Protein AF-A0A0A9EDP7-F1 (afdb_monomer_lite)

Foldseek 3Di:
DPDPQPQLVVQLVVVVPDPPQQVCLVVPPDVCSHVCVVVCVSCCCCPPLVNVLLVLLVVVLVVLQVLCVDPVNPQRHNDDPVVNVLSVCCNSVPDPVLSVQLVVQCVVVVDNSVSSVVSVLVSCVVPVNVNSND

Secondary structure (DSSP, 8-state):
-PPPPTHHHHHHHHHHT-S-HHHHHHH-SSGGGTTTHHHHGGGHHHHSHHHHHHHHHHHHHHHHHHHTT-TT-TTSPPPPHHHHHHHHHHHHS--HHHHHHHHHHHHHHS-HHHHHHHHHHHHHTT-HHHHTT-

Structure (mmCIF, N/CA/C/O backbone):
data_AF-A0A0A9EDP7-F1
#
_entry.id   AF-A0A0A9EDP7-F1
#
loop_
_atom_site.group_PDB
_atom_site.id
_atom_site.type_symbol
_atom_site.label_atom_id
_atom_site.label_alt_id
_atom_site.label_comp_id
_atom_site.label_asym_id
_atom_site.label_entity_id
_atom_site.label_seq_id
_atom_site.pdbx_PDB_ins_code
_atom_site.Cartn_x
_atom_site.Cartn_y
_atom_site.Cartn_z
_atom_site.occupancy
_atom_site.B_iso_or_equiv
_atom_site.auth_seq_id
_atom_site.auth_comp_id
_atom_site.auth_asym_id
_atom_site.auth_atom_id
_atom_site.pdbx_PDB_model_num
ATOM 1 N N . MET A 1 1 ? -22.290 -7.720 -5.269 1.00 37.09 1 MET A N 1
ATOM 2 C CA . MET A 1 1 ? -20.999 -7.926 -5.962 1.00 37.09 1 MET A CA 1
ATOM 3 C C . MET A 1 1 ? -20.277 -6.591 -5.956 1.00 37.09 1 MET A C 1
ATOM 5 O O . MET A 1 1 ? -20.855 -5.636 -6.454 1.00 37.09 1 MET A O 1
ATOM 9 N N . ALA A 1 2 ? -19.101 -6.487 -5.329 1.00 42.81 2 ALA A N 1
ATOM 10 C CA . ALA A 1 2 ? -18.285 -5.277 -5.451 1.00 42.81 2 ALA A CA 1
ATOM 11 C C . ALA A 1 2 ? -17.878 -5.123 -6.924 1.00 42.81 2 ALA A C 1
ATOM 13 O O . ALA A 1 2 ? -17.525 -6.121 -7.556 1.00 42.81 2 ALA A O 1
ATOM 14 N N . ALA A 1 3 ? -17.983 -3.913 -7.475 1.00 45.91 3 ALA A N 1
ATOM 15 C CA . ALA A 1 3 ? -17.507 -3.633 -8.825 1.00 45.91 3 ALA A CA 1
ATOM 16 C C . ALA A 1 3 ? -16.034 -4.074 -8.952 1.00 45.91 3 ALA A C 1
ATOM 18 O O . ALA A 1 3 ? -15.282 -3.931 -7.980 1.00 45.91 3 ALA A O 1
ATOM 19 N N . PRO A 1 4 ? -15.612 -4.639 -10.099 1.00 54.53 4 PRO A N 1
ATOM 20 C CA . PRO A 1 4 ? -14.216 -4.992 -10.299 1.00 54.53 4 PRO A CA 1
ATOM 21 C C . PRO A 1 4 ? -13.366 -3.738 -10.104 1.00 54.53 4 PRO A C 1
ATOM 23 O O . PRO A 1 4 ? -13.631 -2.694 -10.698 1.00 54.53 4 PRO A O 1
ATOM 26 N N . LEU A 1 5 ? -12.375 -3.837 -9.223 1.00 59.69 5 LEU A N 1
ATOM 27 C CA . LEU A 1 5 ? -11.456 -2.744 -8.950 1.00 59.69 5 LEU A CA 1
ATOM 28 C C . LEU A 1 5 ? -10.737 -2.396 -10.261 1.00 59.69 5 LEU A C 1
ATOM 30 O O . LEU A 1 5 ? -10.071 -3.250 -10.844 1.00 59.69 5 LEU A O 1
ATOM 34 N N . ASN A 1 6 ? -10.890 -1.161 -10.746 1.00 69.25 6 ASN A N 1
ATOM 35 C CA . ASN A 1 6 ? -10.393 -0.717 -12.058 1.00 69.25 6 ASN A CA 1
ATOM 36 C C . ASN A 1 6 ? -8.867 -0.491 -12.103 1.00 69.25 6 ASN A C 1
ATOM 38 O O . ASN A 1 6 ? -8.362 0.195 -12.995 1.00 69.25 6 ASN A O 1
ATOM 42 N N . TRP A 1 7 ? -8.137 -1.060 -11.139 1.00 67.94 7 TRP A N 1
ATOM 43 C CA . TRP A 1 7 ? -6.727 -0.795 -10.872 1.00 67.94 7 TRP A CA 1
ATOM 44 C C . TRP A 1 7 ? -5.855 -0.882 -12.115 1.00 67.94 7 TRP A C 1
ATOM 46 O O . TRP A 1 7 ? -4.992 -0.041 -12.319 1.00 67.94 7 TRP A O 1
ATOM 56 N N . THR A 1 8 ? -6.088 -1.888 -12.956 1.00 69.00 8 THR A N 1
ATOM 57 C CA . THR A 1 8 ? -5.266 -2.141 -14.138 1.00 69.00 8 THR A CA 1
ATOM 58 C C . THR A 1 8 ? -5.252 -0.942 -15.075 1.00 69.00 8 THR A C 1
ATOM 60 O O . THR A 1 8 ? -4.184 -0.516 -15.499 1.00 69.00 8 THR A O 1
ATOM 63 N N . GLN A 1 9 ? -6.416 -0.358 -15.357 1.00 74.06 9 GLN A N 1
ATOM 64 C CA . GLN A 1 9 ? -6.513 0.751 -16.298 1.00 74.06 9 GLN A CA 1
ATOM 65 C C . GLN A 1 9 ? -5.877 2.025 -15.731 1.00 74.06 9 GLN A C 1
ATOM 67 O O . GLN A 1 9 ? -5.047 2.638 -16.396 1.00 74.06 9 GLN A O 1
ATOM 72 N N . ARG A 1 10 ? -6.175 2.357 -14.470 1.00 78.56 10 ARG A N 1
ATOM 73 C CA . ARG A 1 10 ? -5.599 3.529 -13.794 1.00 78.56 10 ARG A CA 1
ATOM 74 C C . ARG A 1 10 ? -4.077 3.432 -13.655 1.00 78.56 10 ARG A C 1
ATOM 76 O O . ARG A 1 10 ? -3.369 4.384 -13.961 1.00 78.56 10 ARG A O 1
ATOM 83 N N . SER A 1 11 ? -3.553 2.276 -13.244 1.00 74.94 11 SER A N 1
ATOM 84 C CA . SER A 1 11 ? -2.104 2.075 -13.129 1.00 74.94 11 SER A CA 1
ATOM 85 C C . SER A 1 11 ? -1.397 2.204 -14.479 1.00 74.94 11 SER A C 1
ATOM 87 O O . SER A 1 11 ? -0.299 2.748 -14.540 1.00 74.94 11 SER A O 1
ATOM 89 N N . LEU A 1 12 ? -2.011 1.734 -15.570 1.00 76.44 12 LEU A N 1
ATOM 90 C CA . LEU A 1 12 ? -1.451 1.889 -16.915 1.00 76.44 12 LEU A CA 1
ATOM 91 C C . LEU A 1 12 ? -1.438 3.354 -17.373 1.00 76.44 12 LEU A C 1
ATOM 93 O O . LEU A 1 12 ? -0.462 3.784 -17.989 1.00 76.44 12 LEU A O 1
ATOM 97 N N . GLU A 1 13 ? -2.476 4.126 -17.047 1.00 81.19 13 GLU A N 1
ATOM 98 C CA . GLU A 1 13 ? -2.523 5.571 -17.302 1.00 81.19 13 GLU A CA 1
ATOM 99 C C . GLU A 1 13 ? -1.406 6.301 -16.538 1.00 81.19 13 GLU A C 1
ATOM 101 O O . GLU A 1 13 ? -0.621 7.031 -17.149 1.00 81.19 13 GLU A O 1
ATOM 106 N N . GLU A 1 14 ? -1.245 6.029 -15.241 1.00 74.44 14 GLU A N 1
ATOM 107 C CA . GLU A 1 14 ? -0.193 6.630 -14.410 1.00 74.44 14 GLU A CA 1
ATOM 108 C C . GLU A 1 14 ? 1.222 6.259 -14.913 1.00 74.44 14 GLU A C 1
ATOM 110 O O . GLU A 1 14 ? 2.084 7.132 -15.041 1.00 74.44 14 GLU A O 1
ATOM 115 N N . LEU A 1 15 ? 1.459 5.000 -15.305 1.00 72.12 15 LEU A N 1
ATOM 116 C CA . LEU A 1 15 ? 2.738 4.549 -15.880 1.00 72.12 15 LEU A CA 1
ATOM 117 C C . LEU A 1 15 ? 3.060 5.220 -17.223 1.00 72.12 15 LEU A C 1
ATOM 119 O O . LEU A 1 15 ? 4.222 5.515 -17.507 1.00 72.12 15 LEU A O 1
ATOM 123 N N . SER A 1 16 ? 2.045 5.473 -18.052 1.00 71.88 16 SER A N 1
ATOM 124 C CA . SER A 1 16 ? 2.224 6.109 -19.364 1.00 71.88 16 SER A CA 1
ATOM 125 C C . SER A 1 16 ? 2.669 7.575 -19.287 1.00 71.88 16 SER A C 1
ATOM 127 O O . SER A 1 16 ? 3.179 8.110 -20.269 1.00 71.88 16 SER A O 1
ATOM 129 N N . SER A 1 17 ? 2.514 8.204 -18.118 1.00 73.31 17 SER A N 1
ATOM 130 C CA . SER A 1 17 ? 2.863 9.605 -17.858 1.00 73.31 17 SER A CA 1
ATOM 131 C C . SER A 1 17 ? 4.301 9.823 -17.360 1.00 73.31 17 SER A C 1
ATOM 133 O O . SER A 1 17 ? 4.710 10.963 -17.131 1.00 73.31 17 SER A O 1
ATOM 135 N N . LEU A 1 18 ? 5.080 8.749 -17.180 1.00 68.00 18 LEU A N 1
ATOM 136 C CA . LEU A 1 18 ? 6.436 8.828 -16.637 1.00 68.00 18 LEU A CA 1
ATOM 137 C C . LEU A 1 18 ? 7.428 9.446 -17.650 1.00 68.00 18 LEU A C 1
ATOM 139 O O . LEU A 1 18 ? 7.450 9.038 -18.814 1.00 68.00 18 LEU A O 1
ATOM 143 N N . PRO A 1 19 ? 8.271 10.410 -17.231 1.00 69.69 19 PRO A N 1
ATOM 144 C CA . PRO A 1 19 ? 9.247 11.049 -18.113 1.00 69.69 19 PRO A CA 1
ATOM 145 C C . PRO A 1 19 ? 10.427 10.126 -18.476 1.00 69.69 19 PRO A C 1
ATOM 147 O O . PRO A 1 19 ? 10.791 9.238 -17.712 1.00 69.69 19 PRO A O 1
ATOM 150 N N . ASP A 1 20 ? 11.042 10.394 -19.637 1.00 72.25 20 ASP A N 1
ATOM 151 C CA . ASP A 1 20 ? 12.282 9.779 -20.161 1.00 72.25 20 ASP A CA 1
ATOM 152 C C . ASP A 1 20 ? 12.285 8.240 -20.286 1.00 72.25 20 ASP A C 1
ATOM 154 O O . ASP A 1 20 ? 13.259 7.538 -20.001 1.00 72.25 20 ASP A O 1
ATOM 158 N N . LYS A 1 21 ? 11.158 7.700 -20.755 1.00 77.31 21 LYS A N 1
ATOM 159 C CA . LYS A 1 21 ? 10.971 6.263 -20.972 1.00 77.31 21 LYS A CA 1
ATOM 160 C C . LYS A 1 21 ? 11.948 5.669 -21.995 1.00 77.31 21 LYS A C 1
ATOM 162 O O . LYS A 1 21 ? 12.423 4.554 -21.803 1.00 77.31 21 LYS A O 1
ATOM 167 N N . ASP A 1 22 ? 12.270 6.405 -23.057 1.00 80.75 22 ASP A N 1
ATOM 168 C CA . ASP A 1 22 ? 13.107 5.892 -24.147 1.00 80.75 22 ASP A CA 1
ATOM 169 C C . ASP A 1 22 ? 14.554 5.639 -23.694 1.00 80.75 22 ASP A C 1
ATOM 171 O O . ASP A 1 22 ? 15.116 4.581 -23.989 1.00 80.75 22 ASP A O 1
ATOM 175 N N . THR A 1 23 ? 15.139 6.555 -22.914 1.00 81.25 23 THR A N 1
ATOM 176 C CA . THR A 1 23 ? 16.487 6.374 -22.352 1.00 81.25 23 THR A CA 1
ATOM 177 C C . THR A 1 23 ? 16.516 5.214 -21.360 1.00 81.25 23 THR A C 1
ATOM 179 O O . THR A 1 23 ? 17.420 4.376 -21.418 1.00 81.25 23 THR A O 1
ATOM 182 N N . PHE A 1 24 ? 15.497 5.100 -20.498 1.00 84.44 24 PHE A N 1
ATOM 183 C CA . PHE A 1 24 ? 15.364 3.963 -19.584 1.00 84.44 24 PHE A CA 1
ATOM 184 C C . PHE A 1 24 ? 15.294 2.631 -20.343 1.00 84.44 24 PHE A C 1
ATOM 186 O O . PHE A 1 24 ? 16.040 1.708 -20.022 1.00 84.44 24 PHE A O 1
ATOM 193 N N . CYS A 1 25 ? 14.470 2.531 -21.391 1.00 87.31 25 CYS A N 1
ATOM 194 C CA . CYS A 1 25 ? 14.339 1.308 -22.185 1.00 87.31 25 CYS A CA 1
ATOM 195 C C . CYS A 1 25 ? 15.642 0.903 -22.900 1.00 87.31 25 CYS A C 1
ATOM 197 O O . CYS A 1 25 ? 15.877 -0.293 -23.078 1.00 87.31 25 CYS A O 1
ATOM 199 N N . LEU A 1 26 ? 16.489 1.861 -23.302 1.00 89.12 26 LEU A N 1
ATOM 200 C CA . LEU A 1 26 ? 17.801 1.585 -23.908 1.00 89.12 26 LEU A CA 1
ATOM 201 C C . LEU A 1 26 ? 18.831 1.063 -22.896 1.00 89.12 26 LEU A C 1
ATOM 203 O O . LEU A 1 26 ? 19.699 0.273 -23.268 1.00 89.12 26 LEU A O 1
ATOM 207 N N . MET A 1 27 ? 18.743 1.499 -21.638 1.00 89.88 27 MET A N 1
ATOM 208 C CA . MET A 1 27 ? 19.655 1.102 -20.557 1.00 89.88 27 MET A CA 1
ATOM 209 C C . MET A 1 27 ? 19.113 -0.036 -19.677 1.00 89.88 27 MET A C 1
ATOM 211 O O . MET A 1 27 ? 19.820 -0.503 -18.782 1.00 89.88 27 MET A O 1
ATOM 215 N N . ALA A 1 2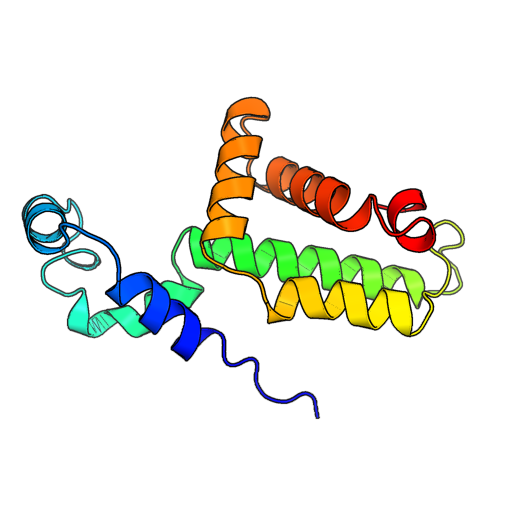8 ? 17.872 -0.478 -19.902 1.00 91.00 28 ALA A N 1
ATOM 216 C CA . ALA A 1 28 ? 17.230 -1.528 -19.124 1.00 91.00 28 ALA A CA 1
ATOM 217 C C . ALA A 1 28 ? 18.044 -2.830 -19.176 1.00 91.00 28 ALA A C 1
ATOM 219 O O . ALA A 1 28 ? 18.341 -3.359 -20.248 1.00 91.00 28 ALA A O 1
ATOM 220 N N . LEU A 1 29 ? 18.376 -3.374 -18.000 1.00 92.31 29 LEU A N 1
ATOM 221 C CA . LEU A 1 29 ? 19.120 -4.632 -17.890 1.00 92.31 29 LEU A CA 1
ATOM 222 C C . LEU A 1 29 ? 18.304 -5.818 -18.427 1.00 92.31 29 LEU A C 1
ATOM 224 O O . LEU A 1 29 ? 18.844 -6.709 -19.081 1.00 92.31 29 LEU A O 1
ATOM 228 N N . SER A 1 30 ? 16.999 -5.825 -18.144 1.00 93.88 30 SER A N 1
ATOM 229 C CA . SER A 1 30 ? 16.061 -6.830 -18.634 1.00 93.88 30 SER A CA 1
ATOM 230 C C . SER A 1 30 ? 15.342 -6.317 -19.884 1.00 93.88 30 SER A C 1
ATOM 232 O O . SER A 1 30 ? 14.803 -5.210 -19.870 1.00 93.88 30 SER A O 1
ATOM 234 N N . PRO A 1 31 ? 15.239 -7.117 -20.961 1.00 92.44 31 PRO A N 1
ATOM 235 C CA . PRO A 1 31 ? 14.492 -6.717 -22.149 1.00 92.44 31 PRO A CA 1
ATOM 236 C C . PRO A 1 31 ? 12.981 -6.635 -21.893 1.00 92.44 31 PRO A C 1
ATOM 238 O O . PRO A 1 31 ? 12.280 -6.012 -22.687 1.00 92.44 31 PRO A O 1
ATOM 241 N N . LEU A 1 32 ? 12.486 -7.247 -20.808 1.00 93.44 32 LEU A N 1
ATOM 242 C CA . LEU A 1 32 ? 11.088 -7.158 -20.378 1.00 93.44 32 LEU A CA 1
ATOM 243 C C . LEU A 1 32 ? 10.698 -5.712 -20.043 1.00 93.44 32 LEU A C 1
ATOM 245 O O . LEU A 1 32 ? 9.634 -5.265 -20.454 1.00 93.44 32 LEU A O 1
ATOM 249 N N . ASP A 1 33 ? 11.599 -4.960 -19.410 1.00 89.88 33 ASP A N 1
ATOM 250 C CA . ASP A 1 33 ? 11.371 -3.566 -19.003 1.00 89.88 33 ASP A CA 1
ATOM 251 C C . ASP A 1 33 ? 11.747 -2.545 -20.099 1.00 89.88 33 ASP A C 1
ATOM 253 O O . ASP A 1 33 ? 11.635 -1.334 -19.911 1.00 89.88 33 ASP A O 1
ATOM 257 N N . GLY A 1 34 ? 12.202 -3.027 -21.262 1.00 90.12 34 GLY A N 1
ATOM 258 C CA . GLY A 1 34 ? 12.622 -2.213 -22.402 1.00 90.12 34 GLY A CA 1
ATOM 259 C C . GLY A 1 34 ? 11.999 -2.695 -23.709 1.00 90.12 34 GLY A C 1
ATOM 260 O O . GLY A 1 34 ? 10.856 -2.377 -24.030 1.00 90.12 34 GLY A O 1
ATOM 261 N N . ARG A 1 35 ? 12.752 -3.494 -24.477 1.00 91.62 35 ARG A N 1
ATOM 262 C CA . ARG A 1 35 ? 12.361 -3.983 -25.816 1.00 91.62 35 ARG A CA 1
ATOM 263 C C . ARG A 1 35 ? 10.957 -4.601 -25.869 1.00 91.62 35 ARG A C 1
ATOM 265 O O . ARG A 1 35 ? 10.265 -4.429 -26.870 1.00 91.62 35 ARG A O 1
ATOM 272 N N . TYR A 1 36 ? 10.563 -5.343 -24.838 1.00 93.88 36 TYR A N 1
ATOM 273 C CA . TYR A 1 36 ? 9.302 -6.085 -24.784 1.00 93.88 36 TYR A CA 1
ATOM 274 C C . TYR A 1 36 ? 8.252 -5.443 -23.872 1.00 93.88 36 TYR A C 1
ATOM 276 O O . TYR A 1 36 ? 7.190 -6.033 -23.686 1.00 93.88 36 TYR A O 1
ATOM 284 N N . GLU A 1 37 ? 8.500 -4.232 -23.365 1.00 90.50 37 GLU A N 1
ATOM 285 C CA . GLU A 1 37 ? 7.609 -3.532 -22.432 1.00 90.50 37 GLU A CA 1
ATOM 286 C C . GLU A 1 37 ? 6.182 -3.434 -22.981 1.00 90.50 37 GLU A C 1
ATOM 288 O O . GLU A 1 37 ? 5.229 -3.822 -22.313 1.00 90.50 37 GLU A O 1
ATOM 293 N N . ARG A 1 38 ? 6.021 -3.053 -24.253 1.00 90.44 38 ARG A N 1
ATOM 294 C CA . ARG A 1 38 ? 4.702 -2.969 -24.906 1.00 90.44 38 ARG A CA 1
ATOM 295 C C . ARG A 1 38 ? 3.919 -4.284 -24.902 1.00 90.44 38 ARG A C 1
ATOM 297 O O . ARG A 1 38 ? 2.693 -4.236 -24.886 1.00 90.44 38 ARG A O 1
ATOM 304 N N . SER A 1 39 ? 4.608 -5.425 -24.935 1.00 92.94 39 SER A N 1
ATOM 305 C CA . SER A 1 39 ? 3.989 -6.756 -24.951 1.00 92.94 39 SER A CA 1
ATOM 306 C C . SER A 1 39 ? 3.578 -7.234 -23.561 1.00 92.94 39 SER A C 1
ATOM 308 O O . SER A 1 39 ? 2.747 -8.132 -23.461 1.00 92.94 39 SER A O 1
ATOM 310 N N . ILE A 1 40 ? 4.168 -6.673 -22.501 1.00 93.06 40 ILE A N 1
ATOM 311 C CA . ILE A 1 40 ? 3.960 -7.135 -21.122 1.00 93.06 40 ILE A CA 1
ATOM 312 C C . ILE A 1 40 ? 3.441 -6.054 -20.171 1.00 93.06 40 ILE A C 1
ATOM 314 O O . ILE A 1 40 ? 3.224 -6.351 -19.001 1.00 93.06 40 ILE A O 1
ATOM 318 N N . LYS A 1 41 ? 3.246 -4.812 -20.630 1.00 88.94 41 LYS A N 1
ATOM 319 C CA . LYS A 1 41 ? 2.867 -3.664 -19.785 1.00 88.94 41 LYS A CA 1
ATOM 320 C C . LYS A 1 41 ? 1.651 -3.941 -18.894 1.00 88.94 41 LYS A C 1
ATOM 322 O O . LYS A 1 41 ? 1.617 -3.506 -17.749 1.00 88.94 41 LYS A O 1
ATOM 327 N N . ASP A 1 42 ? 0.701 -4.745 -19.371 1.00 90.88 42 ASP A N 1
ATOM 328 C CA . ASP A 1 42 ? -0.522 -5.097 -18.638 1.00 90.88 42 ASP A CA 1
ATOM 329 C C . ASP A 1 42 ? -0.244 -5.990 -17.411 1.00 90.88 42 ASP A C 1
ATOM 331 O O . ASP A 1 42 ? -1.085 -6.111 -16.522 1.00 90.88 42 ASP A O 1
ATOM 335 N N . LEU A 1 43 ? 0.955 -6.579 -17.320 1.00 92.88 43 LEU A N 1
ATOM 336 C CA . LEU A 1 43 ? 1.440 -7.336 -16.165 1.00 92.88 43 LEU A CA 1
ATOM 337 C C . LEU A 1 43 ? 2.062 -6.435 -15.084 1.00 92.88 43 LEU A C 1
ATOM 339 O O . LEU A 1 43 ? 2.135 -6.838 -13.920 1.00 92.88 43 LEU A O 1
ATOM 343 N N . MET A 1 44 ? 2.483 -5.211 -15.426 1.00 91.25 44 MET A N 1
ATOM 344 C CA . MET A 1 44 ? 3.160 -4.298 -14.495 1.00 91.25 44 MET A CA 1
ATOM 345 C C . MET A 1 44 ? 2.330 -3.960 -13.248 1.00 91.25 44 MET A C 1
ATOM 347 O O . MET A 1 44 ? 2.910 -3.957 -12.161 1.00 91.25 44 MET A O 1
ATOM 351 N N . PRO A 1 45 ? 0.997 -3.750 -13.313 1.00 91.44 45 PRO A N 1
ATOM 352 C CA . PRO A 1 45 ? 0.195 -3.509 -12.111 1.00 91.44 45 PRO A CA 1
ATOM 353 C C . PRO A 1 45 ? 0.223 -4.661 -11.092 1.00 91.44 45 PRO A C 1
ATOM 355 O O . PRO A 1 45 ? -0.192 -4.469 -9.947 1.00 91.44 45 PRO A O 1
ATOM 358 N N . PHE A 1 46 ? 0.685 -5.852 -11.484 1.00 93.19 46 PHE A N 1
ATOM 359 C CA . PHE A 1 46 ? 0.677 -7.064 -10.664 1.00 93.19 46 PHE A CA 1
ATOM 360 C C . PHE A 1 46 ? 2.076 -7.488 -10.214 1.00 93.19 46 PHE A C 1
ATOM 362 O O . PHE A 1 46 ? 2.264 -7.791 -9.040 1.00 93.19 46 PHE A O 1
ATOM 369 N N . PHE A 1 47 ? 3.049 -7.486 -11.128 1.00 95.25 47 PHE A N 1
ATOM 370 C CA . PHE A 1 47 ? 4.378 -8.073 -10.902 1.00 95.25 47 PHE A CA 1
ATOM 371 C C . PHE A 1 47 ? 5.499 -7.047 -10.699 1.00 95.25 47 PHE A C 1
ATOM 373 O O . PHE A 1 47 ? 6.664 -7.420 -10.603 1.00 95.25 47 PHE A O 1
ATOM 380 N N . SER A 1 48 ? 5.164 -5.760 -10.633 1.00 94.44 48 SER A N 1
ATOM 381 C CA . SER A 1 48 ? 6.114 -4.716 -10.242 1.00 94.44 48 SER A CA 1
ATOM 382 C C . SER A 1 48 ? 6.174 -4.540 -8.723 1.00 94.44 48 SER A C 1
ATOM 384 O O . SER A 1 48 ? 5.289 -4.987 -7.993 1.00 94.44 48 SER A O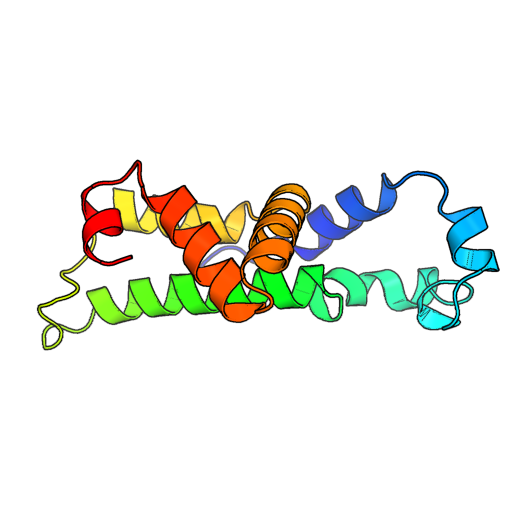 1
ATOM 386 N N . GLU A 1 49 ? 7.168 -3.786 -8.255 1.00 95.88 49 GLU A N 1
ATOM 387 C CA . GLU A 1 49 ? 7.242 -3.309 -6.868 1.00 95.88 49 GLU A CA 1
ATOM 388 C C . GLU A 1 49 ? 5.966 -2.554 -6.450 1.00 95.88 49 GLU A C 1
ATOM 390 O O . GLU A 1 49 ? 5.446 -2.755 -5.355 1.00 95.88 49 GLU A O 1
ATOM 395 N N . PHE A 1 50 ? 5.407 -1.732 -7.348 1.00 95.44 50 PHE A N 1
ATOM 396 C CA . PHE A 1 50 ? 4.117 -1.076 -7.126 1.00 95.44 50 PHE A CA 1
ATOM 397 C C . PHE A 1 50 ? 3.002 -2.106 -6.904 1.00 95.44 50 PHE A C 1
ATOM 399 O O . PHE A 1 50 ? 2.236 -1.990 -5.947 1.00 95.44 50 PHE A O 1
ATOM 406 N N . GLY A 1 51 ? 2.935 -3.133 -7.757 1.00 95.62 51 GLY A N 1
ATOM 407 C CA . GLY A 1 51 ? 1.980 -4.231 -7.619 1.00 95.62 51 GLY A CA 1
ATOM 408 C C . GLY A 1 51 ? 2.121 -4.939 -6.273 1.00 95.62 51 GLY A C 1
ATOM 409 O O . GLY A 1 51 ? 1.134 -5.083 -5.552 1.00 95.62 51 GLY A O 1
ATOM 410 N N . LEU A 1 52 ? 3.347 -5.298 -5.891 1.00 97.12 52 LEU A N 1
ATOM 411 C CA . LEU A 1 52 ? 3.645 -5.952 -4.617 1.00 97.12 52 LEU A CA 1
ATOM 412 C C . LEU A 1 52 ? 3.199 -5.110 -3.413 1.00 97.12 52 LEU A C 1
ATOM 414 O O . LEU A 1 52 ? 2.502 -5.618 -2.532 1.00 97.12 52 LEU A O 1
ATOM 418 N N . ILE A 1 53 ? 3.561 -3.825 -3.376 1.00 97.69 53 ILE A N 1
ATOM 419 C CA . ILE A 1 53 ? 3.174 -2.909 -2.292 1.00 97.69 53 ILE A CA 1
ATOM 420 C C . ILE A 1 53 ? 1.650 -2.772 -2.227 1.00 97.69 53 ILE A C 1
ATOM 422 O O . ILE A 1 53 ? 1.066 -2.913 -1.151 1.00 97.69 53 ILE A O 1
ATOM 426 N N . ARG A 1 54 ? 0.993 -2.563 -3.372 1.00 95.81 54 ARG A N 1
ATOM 427 C CA . ARG A 1 54 ? -0.467 -2.439 -3.470 1.00 95.81 54 ARG A CA 1
ATOM 428 C C . ARG A 1 54 ? -1.182 -3.674 -2.923 1.00 95.81 54 ARG A C 1
ATOM 430 O O . ARG A 1 54 ? -2.135 -3.544 -2.157 1.00 95.81 54 ARG A O 1
ATOM 437 N N . TYR A 1 55 ? -0.717 -4.875 -3.273 1.00 97.38 55 TYR A N 1
ATOM 438 C CA . TYR A 1 55 ? -1.296 -6.116 -2.751 1.00 97.38 55 TYR A CA 1
ATOM 439 C C . TYR A 1 55 ? -1.041 -6.311 -1.255 1.00 97.38 55 TYR A C 1
ATOM 441 O O . TYR A 1 55 ? -1.924 -6.806 -0.560 1.00 97.38 55 TYR A O 1
ATOM 449 N N . ARG A 1 56 ? 0.114 -5.889 -0.733 1.00 97.88 56 ARG A N 1
ATOM 450 C CA . ARG A 1 56 ? 0.376 -5.912 0.715 1.00 97.88 56 ARG A CA 1
ATOM 451 C C . ARG A 1 56 ? -0.567 -4.988 1.474 1.00 97.88 56 ARG A C 1
ATOM 453 O O . ARG A 1 56 ? -1.201 -5.436 2.420 1.00 97.88 56 ARG A O 1
ATOM 460 N N . VAL A 1 57 ? -0.737 -3.749 1.011 1.00 97.38 57 VAL A N 1
ATOM 461 C CA . VAL A 1 57 ? -1.715 -2.802 1.576 1.00 97.38 57 VAL A CA 1
ATOM 462 C C . VAL A 1 57 ? -3.122 -3.401 1.552 1.00 97.38 57 VAL A C 1
ATOM 464 O O . VAL A 1 57 ? -3.825 -3.368 2.560 1.00 97.38 57 VAL A O 1
ATOM 467 N N . LEU A 1 58 ? -3.520 -4.009 0.431 1.00 97.44 58 LEU A N 1
ATOM 468 C CA . LEU A 1 58 ? -4.808 -4.689 0.316 1.00 97.44 58 LEU A CA 1
ATOM 469 C C . LEU A 1 58 ? -4.980 -5.796 1.358 1.00 97.44 58 LEU A C 1
ATOM 471 O O . LEU A 1 58 ? -6.036 -5.868 1.988 1.00 97.44 58 LEU A O 1
ATOM 475 N N . ILE A 1 59 ? -3.978 -6.663 1.516 1.00 97.69 59 ILE A N 1
ATOM 476 C CA . ILE A 1 59 ? -4.044 -7.795 2.445 1.00 97.69 59 ILE A CA 1
ATOM 477 C C . ILE A 1 59 ? -4.129 -7.290 3.881 1.00 97.69 59 ILE A C 1
ATOM 479 O O . ILE A 1 59 ? -5.019 -7.732 4.599 1.00 97.69 59 ILE A O 1
ATOM 483 N N . GLU A 1 60 ? -3.285 -6.341 4.278 1.00 97.44 60 GLU A N 1
ATOM 484 C CA . GLU A 1 60 ? -3.281 -5.787 5.638 1.00 97.44 60 GLU A CA 1
ATOM 485 C C . GLU A 1 60 ? -4.618 -5.124 5.990 1.00 97.44 60 GLU A C 1
ATOM 487 O O . GLU A 1 60 ? -5.204 -5.386 7.041 1.00 97.44 60 GLU A O 1
ATOM 492 N N . VAL A 1 61 ? -5.183 -4.331 5.074 1.00 96.81 61 VAL A N 1
ATOM 493 C CA . VAL A 1 61 ? -6.485 -3.692 5.303 1.00 96.81 61 VAL A CA 1
ATOM 494 C C . VAL A 1 61 ? -7.614 -4.724 5.364 1.00 96.81 61 VAL A C 1
ATOM 496 O O . VAL A 1 61 ? -8.482 -4.647 6.238 1.00 96.81 61 VAL A O 1
ATOM 499 N N . LYS A 1 62 ? -7.631 -5.712 4.457 1.00 97.50 62 LYS A N 1
ATOM 500 C CA . LYS A 1 62 ? -8.630 -6.795 4.495 1.00 97.50 62 LYS A CA 1
ATOM 501 C C . LYS A 1 62 ? -8.483 -7.652 5.743 1.00 97.50 62 LYS A C 1
ATOM 503 O O . LYS A 1 62 ? -9.495 -8.121 6.261 1.00 97.50 62 LYS A O 1
ATOM 508 N N . TRP A 1 63 ? -7.260 -7.833 6.223 1.00 97.56 63 TRP A N 1
ATOM 509 C CA . TRP A 1 63 ? -6.993 -8.556 7.449 1.00 97.56 63 TRP A CA 1
ATOM 510 C C . TRP A 1 63 ? -7.564 -7.813 8.657 1.00 97.56 63 TRP A C 1
ATOM 512 O O . TRP A 1 63 ? -8.365 -8.386 9.391 1.00 97.56 63 TRP A O 1
ATOM 522 N N . LEU A 1 64 ? -7.286 -6.516 8.791 1.00 96.56 64 LEU A N 1
ATOM 523 C CA . LEU A 1 64 ? -7.839 -5.686 9.864 1.00 96.56 64 LEU A CA 1
ATOM 524 C C . LEU A 1 64 ? -9.378 -5.648 9.848 1.00 96.56 64 LEU A C 1
ATOM 526 O O . LEU A 1 64 ? -10.021 -5.808 10.884 1.00 96.56 64 LEU A O 1
ATOM 530 N N . LEU A 1 65 ? -9.985 -5.504 8.665 1.00 96.56 65 LEU A N 1
ATOM 531 C CA . LEU A 1 65 ? -11.441 -5.592 8.496 1.00 96.56 65 LEU A CA 1
ATOM 532 C C . LEU A 1 65 ? -11.998 -6.964 8.889 1.00 96.56 65 LEU A C 1
ATOM 534 O O . LEU A 1 65 ? -13.140 -7.056 9.328 1.00 96.56 65 LEU A O 1
ATOM 538 N N . LYS A 1 66 ? -11.233 -8.040 8.686 1.00 97.56 66 LYS A N 1
ATOM 539 C CA . LYS A 1 66 ? -11.665 -9.385 9.059 1.00 97.56 66 LY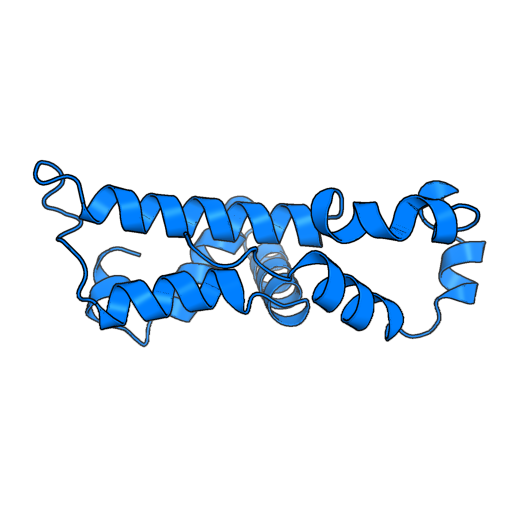S A CA 1
ATOM 540 C C . LYS A 1 66 ? -11.539 -9.613 10.562 1.00 97.56 66 LYS A C 1
ATOM 542 O O . LYS A 1 66 ? -12.438 -10.231 11.126 1.00 97.56 66 LYS A O 1
ATOM 547 N N . LEU A 1 67 ? -10.480 -9.103 11.191 1.00 97.31 67 LEU A N 1
ATOM 548 C CA . LEU A 1 67 ? -10.288 -9.136 12.642 1.00 97.31 67 LEU A CA 1
ATOM 549 C C . LEU A 1 67 ? -11.473 -8.511 13.380 1.00 97.31 67 LEU A C 1
ATOM 551 O O . LEU A 1 67 ? -12.017 -9.145 14.277 1.00 97.31 67 LEU A O 1
ATOM 555 N N . SER A 1 68 ? -11.944 -7.343 12.933 1.00 96.25 68 SER A N 1
ATOM 556 C CA . SER A 1 68 ? -13.080 -6.656 13.565 1.00 96.25 68 SER A CA 1
ATOM 557 C C . SER A 1 68 ? -14.416 -7.398 13.468 1.00 96.25 68 SER A C 1
ATOM 559 O O . SER A 1 68 ? -15.376 -7.060 14.156 1.00 96.25 68 SER A O 1
ATOM 561 N N . GLN A 1 69 ? -14.504 -8.427 12.623 1.00 96.19 69 GLN A N 1
ATOM 562 C CA . GLN A 1 69 ? -15.699 -9.258 12.464 1.00 96.19 69 GLN A CA 1
ATOM 563 C C . GLN A 1 69 ? -15.670 -10.526 13.324 1.00 96.19 69 GLN A C 1
ATOM 565 O O . GLN A 1 69 ? -16.613 -11.314 13.243 1.00 96.19 69 GLN A O 1
ATOM 570 N N . ILE A 1 70 ? -14.600 -10.767 14.086 1.00 97.25 70 ILE A N 1
ATOM 571 C CA . ILE A 1 70 ? -14.433 -11.953 14.933 1.00 97.25 70 ILE A CA 1
ATOM 572 C C . ILE A 1 70 ? -14.754 -11.546 16.380 1.00 97.25 70 ILE A C 1
ATOM 574 O O . ILE A 1 70 ? -13.939 -10.862 16.998 1.00 97.25 70 ILE A O 1
ATOM 578 N N . PRO A 1 71 ? -15.918 -11.936 16.941 1.00 95.12 71 PRO A N 1
ATOM 579 C CA . PRO A 1 71 ? -16.343 -11.502 18.277 1.00 95.12 71 PRO A CA 1
ATOM 580 C C . PRO A 1 71 ? -15.370 -11.870 19.405 1.00 95.12 71 PRO A C 1
ATOM 582 O O . PRO A 1 71 ? -15.342 -11.203 20.435 1.00 95.12 71 PRO A O 1
ATOM 585 N N . GLU A 1 72 ? -14.585 -12.931 19.223 1.00 97.56 72 GLU A N 1
ATOM 586 C CA . GLU A 1 72 ? -13.596 -13.411 20.186 1.00 97.56 72 GLU A CA 1
ATOM 587 C C . GLU A 1 72 ? -12.363 -12.497 20.296 1.00 97.56 72 GLU A C 1
ATOM 589 O O . GLU A 1 72 ? -11.655 -12.559 21.300 1.00 97.56 72 GLU A O 1
ATOM 594 N N . ILE A 1 73 ? -12.100 -11.645 19.298 1.00 96.12 73 ILE A N 1
ATOM 595 C CA . ILE A 1 73 ? -10.955 -10.724 19.276 1.00 96.12 73 ILE A CA 1
ATOM 596 C C . ILE A 1 73 ? -11.411 -9.364 19.804 1.00 96.12 73 ILE A C 1
ATOM 598 O O . ILE A 1 73 ? -11.748 -8.445 19.060 1.00 96.12 73 ILE A O 1
ATOM 602 N N . THR A 1 74 ? -11.446 -9.241 21.127 1.00 94.69 74 THR A N 1
ATOM 603 C CA . THR A 1 74 ? -11.976 -8.048 21.810 1.00 94.69 74 THR A CA 1
ATOM 604 C C . THR A 1 74 ? -11.122 -6.791 21.623 1.00 94.69 74 THR A C 1
ATOM 606 O O . THR A 1 74 ? -11.623 -5.675 21.756 1.00 94.69 74 THR A O 1
ATOM 609 N N . GLU A 1 75 ? -9.844 -6.960 21.289 1.00 95.00 75 GLU A N 1
ATOM 610 C CA . GLU A 1 75 ? -8.881 -5.893 21.022 1.00 95.00 75 GLU A CA 1
ATOM 611 C C . GLU A 1 75 ? -9.196 -5.137 19.727 1.00 95.00 75 GLU A C 1
ATOM 613 O O . GLU A 1 75 ? -8.792 -3.984 19.582 1.00 95.00 75 GLU A O 1
ATOM 618 N N . VAL A 1 76 ? -9.931 -5.763 18.802 1.00 95.38 76 VAL A N 1
ATOM 619 C CA . VAL A 1 76 ? -10.353 -5.170 17.530 1.00 95.38 76 VAL A CA 1
ATOM 620 C C . VAL A 1 76 ? -11.880 -5.249 17.440 1.00 95.38 76 VAL A C 1
ATOM 622 O O . VAL A 1 76 ? -12.414 -6.192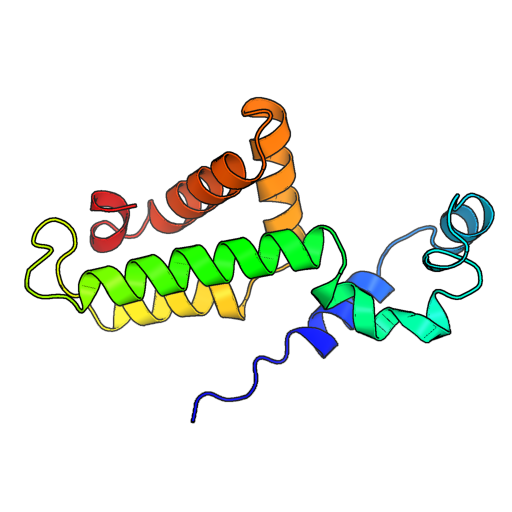 16.863 1.00 95.38 76 VAL A O 1
ATOM 625 N N . PRO A 1 77 ? -12.617 -4.287 18.023 1.00 94.38 77 PRO A N 1
ATOM 626 C CA . PRO A 1 77 ? -14.074 -4.305 17.979 1.00 94.38 77 PRO A CA 1
ATOM 627 C C . PRO A 1 77 ? -14.603 -4.075 16.550 1.00 94.38 77 PRO A C 1
ATOM 629 O O . PRO A 1 77 ? -13.884 -3.521 15.711 1.00 94.38 77 PRO A O 1
ATOM 632 N N . PRO A 1 78 ? -15.871 -4.440 16.270 1.00 95.81 78 PRO A N 1
ATOM 633 C CA . PRO A 1 78 ? -16.511 -4.170 14.988 1.00 95.81 78 PRO A CA 1
ATOM 634 C C . PRO A 1 78 ? -16.427 -2.700 14.594 1.00 95.81 78 PRO A C 1
ATOM 636 O O . PRO A 1 78 ? -16.771 -1.818 15.381 1.00 95.81 78 PRO A O 1
ATOM 639 N N . PHE A 1 79 ? -16.005 -2.456 13.354 1.00 96.31 79 PHE A N 1
ATOM 640 C CA . PHE A 1 79 ? -15.896 -1.102 12.830 1.00 96.31 79 PHE A CA 1
ATOM 641 C C . PHE A 1 79 ? -17.249 -0.534 12.398 1.00 96.31 79 PHE A C 1
ATOM 643 O O . PHE A 1 79 ? -18.068 -1.239 11.798 1.00 96.31 79 PHE A O 1
ATOM 650 N N . SER A 1 80 ? -17.431 0.767 12.604 1.00 96.31 80 SER A N 1
ATOM 651 C CA . SER A 1 80 ? -18.504 1.565 12.014 1.00 96.31 80 SER A CA 1
ATOM 652 C C . SER A 1 80 ? -18.504 1.473 10.483 1.00 96.31 80 SER A C 1
ATOM 654 O O . SER A 1 80 ? -17.484 1.185 9.849 1.00 96.31 80 SER A O 1
ATOM 656 N N . GLU A 1 81 ? -19.652 1.745 9.860 1.00 96.00 81 GLU A N 1
ATOM 657 C CA . GLU A 1 81 ? -19.755 1.786 8.396 1.00 96.00 81 GLU A CA 1
ATOM 658 C C . GLU A 1 81 ? -18.788 2.822 7.799 1.00 96.00 81 GLU A C 1
ATOM 660 O O . GLU A 1 81 ? -18.116 2.552 6.805 1.00 96.00 81 GLU A O 1
ATOM 665 N N . GLU A 1 82 ? -18.619 3.969 8.459 1.00 95.75 82 GLU A N 1
ATOM 666 C CA . GLU A 1 82 ? -17.693 5.022 8.036 1.00 95.75 82 GLU A CA 1
ATOM 667 C C . GLU A 1 82 ? -16.226 4.575 8.092 1.00 95.75 82 GLU A C 1
ATOM 669 O O . GLU A 1 82 ? -15.457 4.863 7.168 1.00 95.75 82 GLU A O 1
ATOM 674 N N . ALA A 1 83 ? -15.821 3.858 9.145 1.00 95.81 83 ALA A N 1
ATOM 675 C CA . ALA A 1 83 ? -14.475 3.300 9.255 1.00 95.81 83 ALA A CA 1
ATOM 676 C C . ALA A 1 83 ? -14.230 2.210 8.199 1.00 95.81 83 ALA A C 1
ATOM 678 O O . ALA A 1 83 ? -13.170 2.188 7.567 1.00 95.81 83 ALA A O 1
ATOM 679 N N . GLN A 1 84 ? -15.222 1.356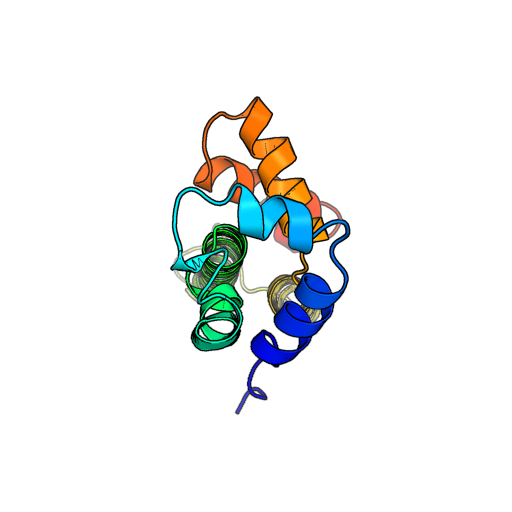 7.935 1.00 96.19 84 GLN A N 1
ATOM 680 C CA . GLN A 1 84 ? -15.142 0.357 6.867 1.00 96.19 84 GLN A CA 1
ATOM 681 C C . GLN A 1 84 ? -15.031 1.001 5.480 1.00 96.19 84 GLN A C 1
ATOM 683 O O . GLN A 1 84 ? -14.220 0.556 4.663 1.00 96.19 84 GLN A O 1
ATOM 688 N N . LEU A 1 85 ? -15.811 2.048 5.197 1.00 96.00 85 LEU A N 1
ATOM 689 C CA . LEU A 1 85 ? -15.733 2.796 3.940 1.00 96.00 85 LEU A CA 1
ATOM 690 C C . LEU A 1 85 ? -14.359 3.447 3.769 1.00 96.00 85 LEU A C 1
ATOM 692 O O . LEU A 1 85 ? -13.755 3.315 2.708 1.00 96.00 85 LEU A O 1
ATOM 696 N N . PHE A 1 86 ? -13.829 4.069 4.824 1.00 96.25 86 PHE A N 1
ATOM 697 C CA . PHE A 1 86 ? -12.492 4.661 4.809 1.00 96.25 86 PHE A CA 1
ATOM 698 C C . PHE A 1 86 ? -11.397 3.626 4.509 1.00 96.25 86 PHE A C 1
ATOM 700 O O . PHE A 1 86 ? -10.565 3.845 3.631 1.00 96.25 86 PHE A O 1
ATOM 707 N N . LEU A 1 87 ? -11.414 2.475 5.188 1.00 96.25 87 LEU A N 1
ATOM 708 C CA . LEU A 1 87 ? -10.450 1.397 4.952 1.00 96.25 87 LEU A CA 1
ATOM 709 C C . LEU A 1 87 ? -10.544 0.856 3.519 1.00 96.25 87 LEU A C 1
ATOM 711 O O . LEU A 1 87 ? -9.526 0.671 2.855 1.00 96.25 87 LEU A O 1
ATOM 715 N N . ASN A 1 88 ? -11.754 0.647 2.996 1.00 95.81 88 ASN A N 1
ATOM 716 C CA . ASN A 1 88 ? -11.913 0.214 1.607 1.00 95.81 88 ASN A CA 1
ATOM 717 C C . ASN A 1 88 ? -11.448 1.285 0.604 1.00 95.81 88 ASN A C 1
ATOM 719 O O . ASN A 1 88 ? -10.889 0.912 -0.427 1.00 95.81 88 ASN A O 1
ATOM 723 N N . ALA A 1 89 ? -11.604 2.577 0.912 1.00 95.69 89 ALA A N 1
ATOM 724 C CA . ALA A 1 89 ? -11.105 3.667 0.074 1.00 95.69 89 ALA A CA 1
ATOM 725 C C . ALA A 1 89 ? -9.570 3.653 -0.040 1.00 95.69 89 ALA A C 1
ATOM 727 O O . ALA A 1 89 ? -9.053 3.811 -1.139 1.00 95.69 89 ALA A O 1
ATOM 728 N N . ILE A 1 90 ? -8.833 3.335 1.038 1.00 95.56 90 ILE A N 1
ATOM 729 C CA . ILE A 1 90 ? -7.363 3.162 0.975 1.00 95.56 90 ILE A CA 1
ATOM 730 C C . ILE A 1 90 ? -6.970 2.135 -0.097 1.00 95.56 90 ILE A C 1
ATOM 732 O O . ILE A 1 90 ? -5.993 2.328 -0.812 1.00 95.56 90 ILE A O 1
ATOM 736 N N . ILE A 1 91 ? -7.732 1.045 -0.226 1.00 94.69 91 ILE A N 1
ATOM 737 C CA . ILE A 1 91 ? -7.468 -0.006 -1.219 1.00 94.69 91 ILE A CA 1
ATOM 738 C C . ILE A 1 91 ? -7.907 0.423 -2.630 1.00 94.69 91 ILE A C 1
ATOM 740 O O . ILE A 1 91 ? -7.247 0.099 -3.621 1.00 94.69 91 ILE A O 1
ATOM 744 N N . GLN A 1 92 ? -9.056 1.091 -2.739 1.00 93.62 92 GLN A N 1
ATOM 745 C CA . GLN A 1 92 ? -9.633 1.502 -4.022 1.00 93.62 92 GLN A CA 1
ATOM 746 C C . GLN A 1 92 ? -8.815 2.610 -4.685 1.00 93.62 92 GLN A C 1
ATOM 748 O O . GLN A 1 92 ? -8.577 2.547 -5.892 1.00 93.62 92 GLN A O 1
ATOM 753 N N . ASP A 1 93 ? -8.340 3.565 -3.890 1.00 94.12 93 ASP A N 1
ATOM 754 C CA . ASP A 1 93 ? -7.709 4.784 -4.382 1.00 94.12 93 ASP A CA 1
ATOM 755 C C . ASP A 1 93 ? -6.177 4.740 -4.385 1.00 94.12 93 ASP A C 1
ATOM 757 O O . ASP A 1 93 ? -5.561 5.720 -4.812 1.00 94.12 93 ASP A O 1
ATOM 761 N N . PHE A 1 94 ? -5.583 3.612 -3.967 1.00 95.31 94 PHE A N 1
ATOM 762 C CA . PHE A 1 94 ? -4.135 3.431 -3.862 1.00 95.31 94 PHE A CA 1
ATOM 763 C C . PHE A 1 94 ? -3.406 3.822 -5.156 1.00 95.31 94 PHE A C 1
ATOM 765 O O . PHE A 1 94 ? -3.667 3.241 -6.215 1.00 95.31 94 PHE A O 1
ATOM 772 N N . SER A 1 95 ? -2.469 4.767 -5.063 1.00 94.50 95 SER A N 1
ATOM 773 C CA . SER A 1 95 ? -1.771 5.344 -6.222 1.00 94.50 95 SER A CA 1
ATOM 774 C C . SER A 1 95 ? -0.251 5.151 -6.198 1.00 94.50 95 SER A C 1
ATOM 776 O O . SER A 1 95 ? 0.339 4.670 -5.224 1.00 94.50 95 SER A O 1
ATOM 778 N N . ILE A 1 96 ? 0.424 5.538 -7.287 1.00 93.44 96 ILE A N 1
ATOM 779 C CA . ILE A 1 96 ? 1.894 5.569 -7.340 1.00 93.44 96 ILE A CA 1
ATOM 780 C C . ILE A 1 96 ? 2.490 6.465 -6.237 1.00 93.44 96 ILE A C 1
ATOM 782 O O . ILE A 1 96 ? 3.554 6.153 -5.699 1.00 93.44 96 ILE A O 1
ATOM 786 N N . GLU A 1 97 ? 1.838 7.567 -5.876 1.00 95.19 97 GLU A N 1
ATOM 787 C CA . GLU A 1 97 ? 2.263 8.478 -4.804 1.00 95.19 97 GLU A CA 1
ATOM 788 C C . GLU A 1 97 ? 2.260 7.772 -3.449 1.00 95.19 97 GLU A C 1
ATOM 790 O O . GLU A 1 97 ? 3.235 7.894 -2.706 1.00 95.19 97 GLU A O 1
ATOM 795 N N . ASP A 1 98 ? 1.245 6.953 -3.182 1.00 96.56 98 ASP A N 1
ATOM 796 C CA . ASP A 1 98 ? 1.176 6.128 -1.976 1.00 96.56 98 ASP A CA 1
ATOM 797 C C . ASP A 1 98 ? 2.318 5.102 -1.951 1.00 96.56 98 ASP A C 1
ATOM 799 O O . ASP A 1 98 ? 3.019 4.952 -0.948 1.00 96.56 98 ASP A O 1
ATOM 803 N N . ALA A 1 99 ? 2.595 4.443 -3.080 1.00 96.75 99 ALA A N 1
ATOM 804 C CA . ALA A 1 99 ? 3.737 3.534 -3.184 1.00 96.75 99 ALA A CA 1
ATOM 805 C C . ALA A 1 99 ? 5.078 4.260 -2.957 1.00 96.75 99 ALA A C 1
ATOM 807 O O . ALA A 1 99 ? 5.968 3.733 -2.283 1.00 96.75 99 ALA A O 1
ATOM 808 N N . LYS A 1 100 ? 5.228 5.497 -3.453 1.00 96.69 100 LYS A N 1
ATOM 809 C CA . LYS A 1 100 ? 6.403 6.342 -3.173 1.00 96.69 100 LYS A CA 1
ATOM 810 C C . LYS A 1 100 ? 6.501 6.690 -1.685 1.00 96.69 100 LYS A C 1
ATOM 812 O O . LYS A 1 100 ? 7.615 6.734 -1.164 1.00 96.69 100 LYS A O 1
ATOM 817 N N . GLU A 1 101 ? 5.387 6.942 -0.997 1.00 97.69 101 GLU A N 1
ATOM 818 C CA . GLU A 1 101 ? 5.362 7.142 0.461 1.00 97.69 101 GLU A CA 1
ATOM 819 C C . GLU A 1 101 ? 5.853 5.896 1.203 1.00 97.69 101 GLU A C 1
ATOM 821 O O . GLU A 1 101 ? 6.755 6.011 2.036 1.00 97.69 101 GLU A O 1
ATOM 826 N N . VAL A 1 102 ? 5.377 4.705 0.830 1.00 97.94 102 VAL A N 1
ATOM 827 C CA . VAL A 1 102 ? 5.872 3.437 1.395 1.00 97.94 102 VAL A CA 1
ATOM 828 C C . VAL A 1 102 ? 7.383 3.302 1.188 1.00 97.94 102 VAL A C 1
ATOM 830 O O . VAL A 1 102 ? 8.109 3.078 2.156 1.00 97.94 102 VAL A O 1
ATOM 833 N N . LYS A 1 103 ? 7.906 3.543 -0.025 1.00 97.62 103 LYS A N 1
ATOM 834 C CA . LYS A 1 103 ? 9.363 3.492 -0.275 1.00 97.62 103 LYS A CA 1
ATOM 835 C C . LYS A 1 103 ? 10.146 4.539 0.529 1.00 97.62 103 LYS A C 1
ATOM 837 O O . LYS A 1 103 ? 11.300 4.294 0.876 1.00 97.62 103 LYS A O 1
ATOM 842 N N . LYS A 1 104 ? 9.572 5.711 0.837 1.00 97.56 104 LYS A N 1
ATOM 843 C CA . LYS A 1 104 ? 10.219 6.708 1.718 1.00 97.56 104 LYS A CA 1
ATOM 844 C C . LYS A 1 104 ? 10.347 6.180 3.146 1.00 97.56 104 LYS A C 1
ATOM 846 O O . LYS A 1 104 ? 11.400 6.351 3.753 1.00 97.56 104 LYS A O 1
ATOM 851 N N . ILE A 1 105 ? 9.309 5.526 3.659 1.00 97.38 105 ILE A N 1
ATOM 852 C CA . ILE A 1 105 ? 9.318 4.911 4.992 1.00 97.38 105 ILE A CA 1
ATOM 853 C C . ILE A 1 105 ? 10.277 3.711 5.025 1.00 97.38 105 ILE A C 1
ATOM 855 O O . ILE A 1 105 ? 11.023 3.528 5.989 1.00 97.38 105 ILE A O 1
ATOM 859 N N . GLU A 1 106 ? 10.313 2.913 3.960 1.00 97.38 106 GLU A N 1
ATOM 860 C CA . GLU A 1 106 ? 11.221 1.772 3.823 1.00 97.38 106 GLU A CA 1
ATOM 861 C C . GLU A 1 106 ? 12.689 2.183 3.911 1.00 97.38 106 GLU A C 1
ATOM 863 O O . GLU A 1 106 ? 13.468 1.499 4.559 1.00 97.38 106 GLU A O 1
ATOM 868 N N . LYS A 1 107 ? 13.073 3.341 3.364 1.00 95.81 107 LYS A N 1
ATOM 869 C CA . LYS A 1 107 ? 14.447 3.858 3.508 1.00 95.81 107 LYS A CA 1
ATOM 870 C C . LYS A 1 107 ? 14.871 4.077 4.963 1.00 95.81 107 LYS A C 1
ATOM 872 O O . LYS A 1 107 ? 16.063 4.062 5.246 1.00 95.81 107 LYS A O 1
ATOM 877 N N . ILE A 1 108 ? 13.916 4.310 5.864 1.00 95.25 108 ILE A N 1
ATOM 878 C CA . ILE A 1 108 ? 14.170 4.515 7.295 1.00 95.25 108 ILE A CA 1
ATOM 879 C C . ILE A 1 108 ? 14.137 3.175 8.036 1.00 95.25 108 ILE A C 1
ATOM 881 O O . ILE A 1 108 ? 14.988 2.907 8.876 1.00 95.25 108 ILE A O 1
ATOM 885 N N . THR A 1 109 ? 13.149 2.333 7.731 1.00 92.50 109 THR A N 1
ATOM 886 C CA . THR A 1 109 ? 12.934 1.049 8.422 1.00 92.50 109 THR A CA 1
ATOM 887 C C . THR A 1 109 ? 13.834 -0.076 7.913 1.00 92.50 109 THR A C 1
ATOM 889 O O . THR A 1 109 ? 14.033 -1.059 8.621 1.00 92.50 109 THR A O 1
ATOM 892 N N . ASN A 1 110 ? 14.355 0.055 6.692 1.00 94.19 110 ASN A N 1
ATOM 893 C CA . ASN A 1 110 ? 15.046 -0.981 5.927 1.00 94.19 110 ASN A CA 1
ATOM 894 C C . ASN A 1 110 ? 14.252 -2.301 5.835 1.00 94.19 110 ASN A C 1
ATOM 896 O O . ASN A 1 110 ? 14.832 -3.385 5.802 1.00 94.19 110 ASN A O 1
ATOM 900 N N . HIS A 1 111 ? 12.917 -2.208 5.849 1.00 94.62 111 HIS A N 1
ATOM 901 C CA . HIS A 1 111 ? 12.016 -3.353 5.793 1.00 94.62 111 HIS A CA 1
ATOM 902 C C . HIS A 1 111 ? 10.688 -2.973 5.127 1.00 94.62 111 HIS A C 1
ATOM 904 O O . HIS A 1 111 ? 9.912 -2.163 5.630 1.00 94.62 111 HIS A O 1
ATOM 910 N N . ASP A 1 112 ? 10.403 -3.626 4.008 1.00 91.00 112 ASP A N 1
ATOM 911 C CA . ASP A 1 112 ? 9.248 -3.388 3.140 1.00 91.00 112 ASP A CA 1
ATOM 912 C C . ASP A 1 112 ? 7.875 -3.596 3.820 1.00 91.00 112 ASP A C 1
ATOM 914 O O . ASP A 1 112 ? 7.020 -2.713 3.774 1.00 91.00 112 ASP A O 1
ATOM 918 N N . VAL A 1 113 ? 7.654 -4.721 4.506 1.00 94.62 113 VAL A N 1
ATOM 919 C CA . VAL A 1 113 ? 6.401 -5.002 5.232 1.00 94.62 113 VAL A CA 1
ATOM 920 C C . VAL A 1 113 ? 6.208 -4.016 6.382 1.00 94.62 113 VAL A C 1
ATOM 922 O O . VAL A 1 113 ? 5.116 -3.481 6.563 1.00 94.62 113 VAL A O 1
ATOM 925 N N . LYS A 1 114 ? 7.278 -3.689 7.119 1.00 94.44 114 LYS A N 1
ATOM 926 C CA . LYS A 1 114 ? 7.192 -2.697 8.196 1.00 94.44 114 LYS A CA 1
ATOM 927 C C . LYS A 1 114 ? 6.847 -1.308 7.656 1.00 94.44 114 LYS A C 1
ATOM 929 O O . LYS A 1 114 ? 6.092 -0.577 8.293 1.00 94.44 114 LYS A O 1
ATOM 934 N N . ALA A 1 115 ? 7.351 -0.948 6.478 1.00 97.31 115 ALA A N 1
ATOM 935 C CA . ALA A 1 115 ? 7.000 0.308 5.829 1.00 97.31 115 ALA A CA 1
ATOM 936 C C . ALA A 1 115 ? 5.505 0.399 5.485 1.00 97.31 115 ALA A C 1
ATOM 938 O O . ALA A 1 115 ? 4.910 1.460 5.673 1.00 97.31 115 ALA A O 1
ATOM 939 N N . VAL A 1 116 ? 4.888 -0.707 5.054 1.00 97.19 116 VAL A N 1
ATOM 940 C CA . VAL A 1 116 ? 3.434 -0.786 4.824 1.00 97.19 116 VAL A CA 1
ATOM 941 C C . VAL A 1 116 ? 2.650 -0.587 6.125 1.00 97.19 116 VAL A C 1
ATOM 943 O O . VAL A 1 116 ? 1.702 0.196 6.141 1.00 97.19 116 VAL A O 1
ATOM 946 N N . GLU A 1 117 ? 3.069 -1.214 7.229 1.00 95.69 117 GLU A N 1
ATOM 947 C CA . GLU A 1 117 ? 2.440 -1.007 8.545 1.00 95.69 117 GLU A CA 1
ATOM 948 C C . GLU A 1 117 ? 2.470 0.475 8.952 1.00 95.69 117 GLU A C 1
ATOM 950 O O . GLU A 1 117 ? 1.447 1.053 9.318 1.00 95.69 117 GLU A O 1
ATOM 955 N N . TYR A 1 118 ? 3.633 1.125 8.848 1.00 96.50 118 TYR A N 1
ATOM 956 C CA . TYR A 1 118 ? 3.767 2.546 9.175 1.00 96.50 118 TYR A CA 1
ATOM 957 C C . TYR A 1 118 ? 2.953 3.448 8.240 1.00 96.50 118 TYR A C 1
ATOM 959 O O . TYR A 1 118 ? 2.361 4.420 8.710 1.00 96.50 118 TYR A O 1
ATOM 967 N N . PHE A 1 119 ? 2.894 3.132 6.945 1.00 97.56 119 PHE A N 1
ATOM 968 C CA . PHE A 1 119 ? 2.045 3.842 5.989 1.00 97.56 119 PHE A CA 1
ATOM 969 C C . PHE A 1 119 ? 0.568 3.782 6.406 1.00 97.56 119 PHE A C 1
ATOM 971 O O . PHE A 1 119 ? -0.101 4.816 6.476 1.00 97.56 119 PHE A O 1
ATOM 978 N N . LEU A 1 120 ? 0.070 2.594 6.765 1.00 96.62 120 LEU A N 1
ATOM 979 C CA . LEU A 1 120 ? -1.306 2.417 7.232 1.00 96.62 120 LEU A CA 1
ATOM 980 C C . LEU A 1 120 ? -1.563 3.151 8.551 1.00 96.62 120 LEU A C 1
ATOM 982 O O . LEU A 1 120 ? -2.559 3.866 8.658 1.00 96.62 120 LEU A O 1
ATOM 986 N N . LYS A 1 121 ? -0.638 3.083 9.516 1.00 95.50 121 LYS A N 1
ATOM 987 C CA . LYS A 1 121 ? -0.722 3.863 10.765 1.00 95.50 121 LYS A CA 1
ATOM 988 C C . LYS A 1 121 ? -0.844 5.363 10.507 1.00 95.50 121 LYS A C 1
ATOM 990 O O . LYS A 1 121 ? -1.677 6.029 11.121 1.00 95.50 121 LYS A O 1
ATOM 995 N N . GLN A 1 122 ? -0.053 5.899 9.576 1.00 95.31 122 GLN A N 1
ATOM 996 C CA . GLN A 1 122 ? -0.122 7.314 9.202 1.00 95.31 122 GLN A CA 1
ATOM 997 C C . GLN A 1 122 ? -1.479 7.668 8.584 1.00 95.31 122 GLN A C 1
ATOM 999 O O . GLN A 1 122 ? -2.102 8.639 9.018 1.00 95.31 122 GLN A O 1
ATOM 1004 N N . ARG A 1 123 ? -1.982 6.861 7.641 1.00 94.44 123 ARG A N 1
ATOM 1005 C CA . ARG A 1 123 ? -3.294 7.077 7.003 1.00 94.44 123 ARG A CA 1
ATOM 1006 C C . ARG A 1 123 ? -4.445 7.014 8.006 1.00 94.44 123 ARG A C 1
ATOM 1008 O O . ARG A 1 123 ? -5.333 7.864 7.978 1.00 94.44 123 ARG A O 1
ATOM 1015 N N . CYS A 1 124 ? -4.403 6.056 8.924 1.00 94.00 124 CYS A N 1
ATOM 1016 C CA . CYS A 1 124 ? -5.457 5.824 9.908 1.00 94.00 124 CYS A CA 1
ATOM 1017 C C . CYS A 1 124 ? -5.417 6.787 11.105 1.00 94.00 124 CYS A C 1
ATOM 1019 O O . CYS A 1 124 ? -6.394 6.859 11.846 1.00 94.00 124 CYS A O 1
ATOM 1021 N N . SER A 1 125 ? -4.341 7.561 11.289 1.00 92.50 125 SER A N 1
ATOM 1022 C CA . SER A 1 125 ? -4.152 8.450 12.450 1.00 92.50 125 SER A CA 1
ATOM 1023 C C . SER A 1 125 ? -5.283 9.467 12.673 1.00 92.50 125 SER A C 1
ATOM 1025 O O . SER A 1 125 ? -5.588 9.818 13.811 1.00 92.50 125 SER A O 1
ATOM 1027 N N . SER A 1 126 ? -5.949 9.905 11.600 1.00 88.19 126 SER A N 1
ATOM 1028 C CA . SER A 1 126 ? -7.075 10.853 11.646 1.00 88.19 126 SER A CA 1
ATOM 1029 C C . SER A 1 126 ? -8.425 10.213 12.006 1.00 88.19 126 SER A C 1
ATOM 1031 O O . SER A 1 126 ? -9.425 10.919 12.152 1.00 88.19 126 SER A O 1
ATOM 1033 N N . LYS A 1 127 ? -8.476 8.883 12.153 1.00 90.94 127 LYS A N 1
ATOM 1034 C CA . LYS A 1 127 ? -9.673 8.102 12.482 1.00 90.94 127 LYS A CA 1
ATOM 1035 C C . LYS A 1 127 ? -9.479 7.432 13.846 1.00 90.94 127 LYS A C 1
ATOM 1037 O O . LYS A 1 127 ? -8.924 6.338 13.901 1.00 90.94 127 LYS A O 1
ATOM 1042 N N . PRO A 1 128 ? -9.954 8.043 14.952 1.00 89.31 128 PRO A N 1
ATOM 1043 C CA . PRO A 1 128 ? -9.683 7.565 16.312 1.00 89.31 128 PRO A CA 1
ATOM 1044 C C . PRO A 1 128 ? -10.103 6.118 16.575 1.00 89.31 128 PRO A C 1
ATOM 1046 O O . PRO A 1 128 ? -9.506 5.445 17.406 1.00 89.31 128 PRO A O 1
ATOM 1049 N N . GLU A 1 129 ? -11.143 5.650 15.888 1.00 89.81 129 GLU A N 1
ATOM 1050 C CA . GLU A 1 129 ? -11.618 4.269 15.957 1.00 89.81 129 GLU A CA 1
ATOM 1051 C C . GLU A 1 129 ? -10.573 3.276 15.431 1.00 89.81 129 GLU A C 1
ATOM 1053 O O . GLU A 1 129 ? -10.269 2.289 16.093 1.00 89.81 129 GLU A O 1
ATOM 1058 N N . ILE A 1 130 ? -9.968 3.581 14.281 1.00 91.00 130 ILE A N 1
ATOM 1059 C CA . ILE A 1 130 ? -8.987 2.719 13.615 1.00 91.00 130 ILE A CA 1
ATOM 1060 C C . ILE A 1 130 ? -7.606 2.897 14.254 1.00 91.00 130 ILE A C 1
ATOM 1062 O O . ILE A 1 130 ? -6.908 1.925 14.508 1.00 91.00 130 ILE A O 1
ATOM 1066 N N . ALA A 1 131 ? -7.219 4.132 14.584 1.00 89.31 131 ALA A N 1
ATOM 1067 C CA . ALA A 1 131 ? -5.909 4.458 15.152 1.00 89.31 131 ALA A CA 1
ATOM 1068 C C . ALA A 1 131 ? -5.602 3.747 16.483 1.00 89.31 131 ALA A C 1
ATOM 1070 O O . ALA A 1 131 ? -4.440 3.618 16.849 1.00 89.31 131 ALA A O 1
ATOM 1071 N N . LYS A 1 132 ? -6.625 3.295 17.218 1.00 86.94 132 LYS A N 1
ATOM 1072 C CA . LYS A 1 132 ? -6.451 2.531 18.464 1.00 86.94 132 LYS A CA 1
ATOM 1073 C C . LYS A 1 132 ? -5.958 1.103 18.239 1.00 86.94 132 LYS A C 1
ATOM 1075 O O . LYS A 1 132 ? -5.406 0.518 19.165 1.00 86.94 132 LYS A O 1
ATOM 1080 N N . VAL A 1 133 ? -6.202 0.553 17.052 1.00 87.19 133 VAL A N 1
ATOM 1081 C CA . VAL A 1 133 ? -5.962 -0.859 16.719 1.00 87.19 133 VAL A CA 1
ATOM 1082 C C . VAL A 1 133 ? -4.980 -1.040 15.559 1.00 87.19 133 VAL A C 1
ATOM 1084 O O . VAL A 1 133 ? -4.583 -2.166 15.275 1.00 87.19 133 VAL A O 1
ATOM 1087 N N . CYS A 1 134 ? -4.606 0.059 14.895 1.00 75.38 134 CYS A N 1
ATOM 1088 C CA . CYS A 1 134 ? -3.653 0.098 13.789 1.00 75.38 134 CYS A CA 1
ATOM 1089 C C . CYS A 1 134 ? -2.204 0.206 14.268 1.00 75.38 134 CYS A C 1
ATOM 1091 O O . CYS A 1 134 ? -1.894 1.056 15.135 1.00 75.38 134 CYS A O 1
#

Rad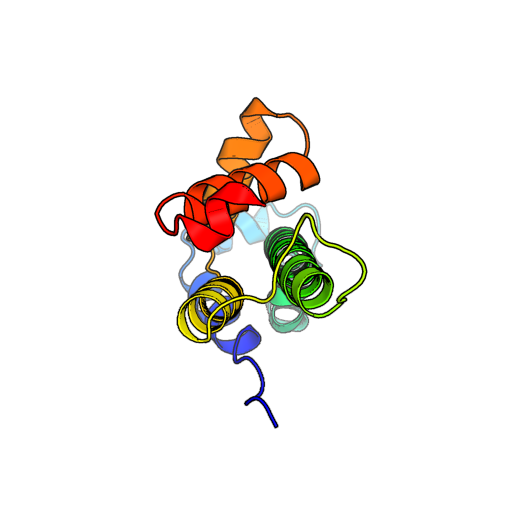ius of gyration: 17.43 Å; chains: 1; bounding box: 41×24×48 Å

Organism: Arundo donax (NCBI:txid35708)

Sequence (134 aa):
MAAPLNWTQRSLEELSSLPDKDTFCLMALSPLDGRYERSIKDLMPFFSEFGLIRYRVLIEVKWLLKLSQIPEITEVPPFSEEAQLFLNAIIQDFSIEDAKEVKKIEKITNHDVKAVEYFLKQRCSSKPEIAKVC

pLDDT: mean 89.81, std 11.39, range [37.09, 97.94]

InterPro domains:
  IPR008948 L-Aspartase-like [SSF48557] (25-127)
  IPR024083 Fumarase/histidase, N-terminal [G3DSA:1.10.275.10] (9-134)
  IPR047136 Adenylosuccinate lyase PurB, bacteria [PTHR43411] (7-133)